Protein AF-A0A659USV2-F1 (afdb_monomer)

Sequence (165 aa):
SSDLAYVSGGATIRKDSIVGTRFLLNAKPETKVLFGKDDEKWEAEAQEEIETKFTLWAESDQCWPDARRTKTLTDIVRLAVGVHLMSGEVLQSAEWFDDGRPFASAVQMIDPARLSDPRDRIFTPYKGSRLRKGVESDTFGAPIAYYIRNAHPSDYRSNLIVTPT

Mean predicted aligned error: 10.0 Å

Nearest PDB structures (foldseek):
  8vhx-assembly1_E  TM=8.441E-01  e=2.745E-11  Chivirus chi
  8k38-assembly1_B  TM=8.474E-01  e=4.808E-07  Escherichia phage Lambda
  8xot-assembly1_B1  TM=8.267E-01  e=3.464E-07  Escherichia phage Lambda
  8xqb-assembly1_b1  TM=8.425E-01  e=3.699E-07  Escherichia phage Lambda
  8k39-assembly1_f  TM=8.028E-01  e=5.482E-07  Escherichia phage Lambda

Structure (mmCIF, N/CA/C/O backbone):
data_AF-A0A659USV2-F1
#
_entry.id   AF-A0A659USV2-F1
#
loop_
_atom_site.group_PDB
_atom_site.id
_atom_site.type_symbol
_atom_site.label_atom_id
_atom_site.label_alt_id
_atom_site.label_comp_id
_atom_site.label_asym_id
_atom_site.label_entity_id
_atom_site.label_seq_id
_atom_site.pdbx_PDB_ins_code
_atom_site.Cartn_x
_atom_site.Cartn_y
_atom_site.Cartn_z
_atom_site.occupancy
_atom_site.B_iso_or_equiv
_atom_site.auth_seq_id
_atom_site.auth_comp_id
_atom_site.auth_asym_id
_atom_site.auth_atom_id
_atom_site.pdbx_PDB_model_num
ATOM 1 N N . SER A 1 1 ? 34.678 -7.025 -4.495 1.00 40.56 1 SER A N 1
ATOM 2 C CA . SER A 1 1 ? 33.739 -7.851 -3.699 1.00 40.56 1 SER A CA 1
ATOM 3 C C . SER A 1 1 ? 33.578 -7.376 -2.248 1.00 40.56 1 SER A C 1
ATOM 5 O O . SER A 1 1 ? 32.862 -8.018 -1.493 1.00 40.56 1 SER A O 1
ATOM 7 N N . SER A 1 2 ? 34.195 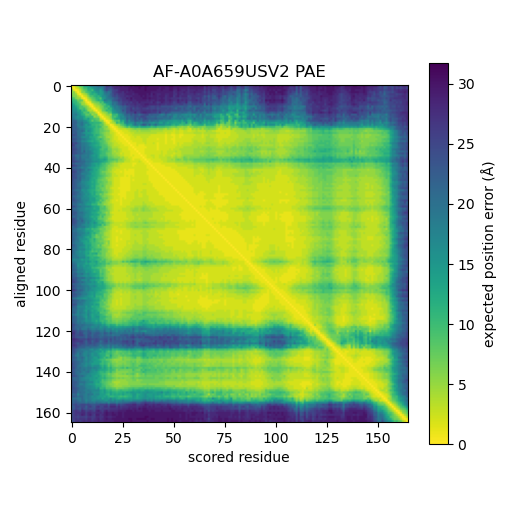-6.261 -1.841 1.00 31.20 2 SER A N 1
ATOM 8 C CA . SER A 1 2 ? 34.104 -5.677 -0.491 1.00 31.20 2 SER A CA 1
ATOM 9 C C . SER A 1 2 ? 33.093 -4.527 -0.388 1.00 31.20 2 SER A C 1
ATOM 11 O O . SER A 1 2 ? 32.503 -4.323 0.667 1.00 31.20 2 SER A O 1
ATOM 13 N N . ASP A 1 3 ? 32.833 -3.819 -1.490 1.00 27.06 3 ASP A N 1
ATOM 14 C CA . ASP A 1 3 ? 32.077 -2.556 -1.445 1.00 27.06 3 ASP A CA 1
ATOM 15 C C . ASP A 1 3 ? 30.551 -2.754 -1.405 1.00 27.06 3 ASP A C 1
ATOM 17 O O . ASP A 1 3 ? 29.826 -1.931 -0.853 1.00 27.06 3 ASP A O 1
ATOM 21 N N . LEU A 1 4 ? 30.051 -3.896 -1.894 1.00 32.59 4 LEU A N 1
ATOM 22 C CA . LEU A 1 4 ? 28.629 -4.267 -1.807 1.00 32.59 4 LEU A CA 1
ATOM 23 C C . LEU A 1 4 ? 28.207 -4.707 -0.393 1.00 32.59 4 LEU A C 1
ATOM 25 O O . LEU A 1 4 ? 27.041 -4.561 -0.038 1.00 32.59 4 LEU A O 1
ATOM 29 N N . ALA A 1 5 ? 29.146 -5.193 0.428 1.00 28.80 5 ALA A N 1
ATOM 30 C CA . ALA A 1 5 ? 28.872 -5.613 1.805 1.00 28.80 5 ALA A CA 1
ATOM 31 C C . ALA A 1 5 ? 28.804 -4.425 2.786 1.00 28.80 5 ALA A C 1
ATOM 33 O O . ALA A 1 5 ? 28.101 -4.487 3.794 1.00 28.80 5 ALA A O 1
ATOM 34 N N . TYR A 1 6 ? 29.497 -3.320 2.485 1.00 30.08 6 TYR A N 1
ATOM 35 C CA . TYR A 1 6 ? 29.490 -2.125 3.334 1.00 30.08 6 TYR A CA 1
ATOM 36 C C . TYR A 1 6 ? 28.211 -1.286 3.154 1.00 30.08 6 TYR A C 1
ATOM 38 O O . TYR A 1 6 ? 27.676 -0.737 4.118 1.00 30.08 6 TYR A O 1
ATOM 46 N N . VAL A 1 7 ? 27.650 -1.256 1.940 1.00 34.53 7 VAL A N 1
ATOM 47 C CA . VAL A 1 7 ? 26.394 -0.542 1.648 1.00 34.53 7 VAL A CA 1
ATOM 48 C C . VAL A 1 7 ? 25.167 -1.298 2.179 1.00 34.53 7 VAL A C 1
ATOM 50 O O . VAL A 1 7 ? 24.210 -0.666 2.628 1.00 34.53 7 VAL A O 1
ATOM 53 N N . SER A 1 8 ? 25.191 -2.636 2.227 1.00 40.69 8 SER A N 1
ATOM 54 C CA . SER A 1 8 ? 24.053 -3.425 2.725 1.00 40.69 8 SER A CA 1
ATOM 55 C C . SER A 1 8 ? 23.842 -3.298 4.240 1.00 40.69 8 SER A C 1
ATOM 57 O O . SER A 1 8 ? 22.697 -3.257 4.694 1.00 40.69 8 SER A O 1
ATOM 59 N N . GLY A 1 9 ? 24.917 -3.184 5.031 1.00 30.31 9 GLY A N 1
ATOM 60 C CA . GLY A 1 9 ? 24.836 -3.031 6.491 1.00 30.31 9 GLY A CA 1
ATOM 61 C C . GLY A 1 9 ? 24.279 -1.670 6.929 1.00 30.31 9 GLY A C 1
ATOM 62 O O . GLY A 1 9 ? 23.366 -1.607 7.750 1.00 30.31 9 GLY A O 1
ATOM 63 N N . GLY A 1 10 ? 24.763 -0.577 6.327 1.00 33.91 10 GLY A N 1
ATOM 64 C CA . GLY A 1 10 ? 24.298 0.783 6.636 1.00 33.91 10 GLY A CA 1
ATOM 65 C C . GLY A 1 10 ? 22.886 1.090 6.123 1.00 33.91 10 GLY A C 1
ATOM 66 O O . GLY A 1 10 ? 22.121 1.785 6.796 1.00 33.91 10 GLY A O 1
ATOM 67 N N . ALA A 1 11 ? 22.505 0.533 4.967 1.00 47.62 11 ALA A N 1
ATOM 68 C CA . ALA A 1 11 ? 21.154 0.676 4.424 1.00 47.62 11 ALA A CA 1
ATOM 69 C C . ALA A 1 11 ? 20.103 -0.048 5.282 1.00 47.62 11 ALA A C 1
ATOM 71 O O . ALA A 1 11 ? 19.013 0.482 5.479 1.00 47.62 11 ALA A O 1
ATOM 72 N N . THR A 1 12 ? 20.437 -1.219 5.837 1.00 45.25 12 THR A N 1
ATOM 73 C CA . THR A 1 12 ? 19.519 -1.992 6.693 1.00 45.25 12 THR A CA 1
ATOM 74 C C . THR A 1 12 ? 19.253 -1.275 8.023 1.00 45.25 12 THR A C 1
ATOM 76 O O . THR A 1 12 ? 18.098 -1.084 8.391 1.00 45.25 12 THR A O 1
ATOM 79 N N . ILE A 1 13 ? 20.292 -0.745 8.681 1.00 43.75 13 ILE A N 1
ATOM 80 C CA . ILE A 1 13 ? 20.165 -0.044 9.977 1.00 43.75 13 ILE A CA 1
ATOM 81 C C . ILE A 1 13 ? 19.356 1.266 9.858 1.00 43.75 13 ILE A C 1
ATOM 83 O O . ILE A 1 13 ? 18.589 1.622 10.758 1.00 43.75 13 ILE A O 1
ATOM 8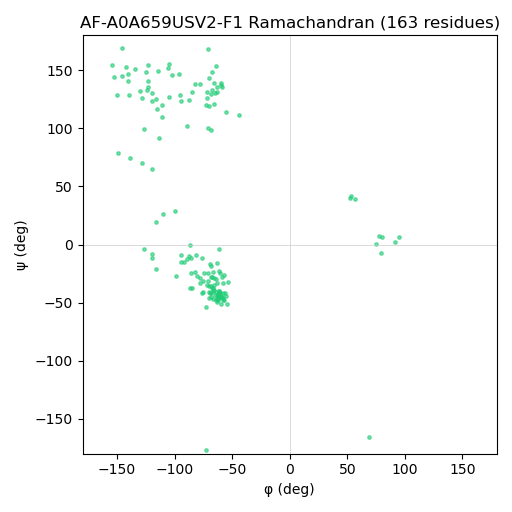7 N N . ARG A 1 14 ? 19.473 1.987 8.733 1.00 50.09 14 ARG A N 1
ATOM 88 C CA . ARG A 1 14 ? 18.735 3.246 8.512 1.00 50.09 14 ARG A CA 1
ATOM 89 C C . ARG A 1 14 ? 17.269 3.012 8.134 1.00 50.09 14 ARG A C 1
ATOM 91 O O . ARG A 1 14 ? 16.422 3.838 8.453 1.00 50.09 14 ARG A O 1
ATOM 98 N N . LYS A 1 15 ? 16.969 1.881 7.496 1.00 50.47 15 LYS A N 1
ATOM 99 C CA . LYS A 1 15 ? 15.625 1.482 7.057 1.00 50.47 15 LYS A CA 1
ATOM 100 C C . LYS A 1 15 ? 14.704 1.148 8.235 1.00 50.47 15 LYS A C 1
ATOM 102 O O . LYS A 1 15 ? 13.562 1.605 8.252 1.00 50.47 15 LYS A O 1
ATOM 107 N N . ASP A 1 16 ? 15.220 0.445 9.241 1.00 49.94 16 ASP A N 1
ATOM 108 C CA . ASP A 1 16 ? 14.453 0.106 10.448 1.00 49.94 16 ASP A CA 1
ATOM 109 C C . ASP A 1 16 ? 14.208 1.337 11.337 1.00 49.94 16 ASP A C 1
ATOM 111 O O . ASP A 1 16 ? 13.142 1.471 11.936 1.00 49.94 16 ASP A O 1
ATOM 115 N N . SER A 1 17 ? 15.144 2.296 11.337 1.00 51.91 17 SER A N 1
ATOM 116 C CA . SER A 1 17 ? 15.014 3.556 12.087 1.00 51.91 17 SER A CA 1
ATOM 117 C C . SER A 1 17 ? 13.970 4.528 11.516 1.00 51.91 17 SER A C 1
ATOM 119 O O . SER A 1 17 ? 13.477 5.373 12.255 1.00 51.91 17 SER A O 1
ATOM 121 N N . ILE A 1 18 ? 13.637 4.447 10.221 1.00 58.88 18 ILE A N 1
ATOM 122 C CA . ILE A 1 18 ? 12.722 5.408 9.569 1.00 58.88 18 ILE A CA 1
ATOM 123 C C . ILE A 1 18 ? 11.250 5.026 9.757 1.00 58.88 18 ILE A C 1
ATOM 125 O O . ILE A 1 18 ? 10.409 5.904 9.922 1.00 58.88 18 ILE A O 1
ATOM 129 N N . VAL A 1 19 ? 10.924 3.734 9.724 1.00 59.59 19 VAL A N 1
ATOM 130 C CA . VAL A 1 19 ? 9.520 3.279 9.763 1.00 59.59 19 VAL A CA 1
ATOM 131 C C . VAL A 1 19 ? 9.041 3.005 11.194 1.00 59.59 19 VAL A C 1
ATOM 133 O O . VAL A 1 19 ? 7.841 2.943 11.442 1.00 59.59 19 VAL A O 1
ATOM 136 N N . GLY A 1 20 ? 9.960 2.890 12.159 1.00 68.69 20 GLY A N 1
ATOM 137 C CA . GLY A 1 20 ? 9.623 2.517 13.533 1.00 68.69 20 GLY A CA 1
ATOM 138 C C . GLY A 1 20 ? 9.160 1.061 13.627 1.00 68.69 20 GLY A C 1
ATOM 139 O O . GLY A 1 20 ? 9.379 0.271 12.708 1.00 68.69 20 GLY A O 1
ATOM 140 N N . THR A 1 21 ? 8.5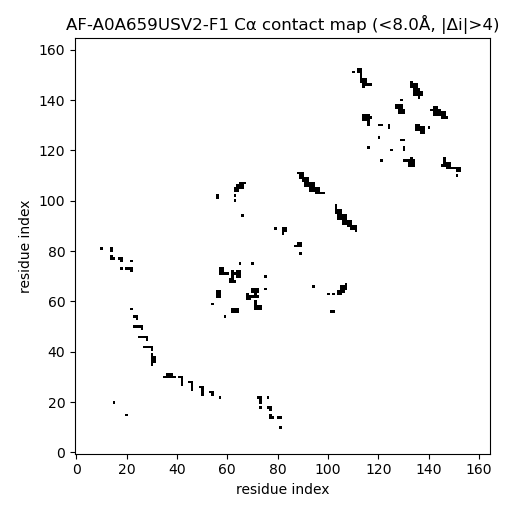45 0.679 14.749 1.00 79.38 21 THR A N 1
ATOM 141 C CA . THR A 1 21 ? 8.179 -0.722 15.030 1.00 79.38 21 THR A CA 1
ATOM 142 C C . THR A 1 21 ? 7.048 -1.233 14.137 1.00 79.38 21 THR A C 1
ATOM 144 O O . THR A 1 21 ? 7.122 -2.374 13.683 1.00 79.38 21 THR A O 1
ATOM 147 N N . ARG A 1 22 ? 6.026 -0.402 13.881 1.00 87.19 22 ARG A N 1
ATOM 148 C CA . ARG A 1 22 ? 4.841 -0.724 13.071 1.00 87.19 22 ARG A CA 1
ATOM 149 C C . ARG A 1 22 ? 4.350 0.496 12.300 1.00 87.19 22 ARG A C 1
ATOM 151 O O . ARG A 1 22 ? 4.378 1.608 12.824 1.00 87.19 22 ARG A O 1
ATOM 158 N N . PHE A 1 23 ? 3.844 0.264 11.096 1.00 88.31 23 PHE A N 1
ATOM 159 C CA . PHE A 1 23 ? 3.139 1.248 10.288 1.00 88.31 23 PHE A CA 1
ATOM 160 C C . PHE A 1 23 ? 1.645 1.211 10.628 1.00 88.31 23 PHE A C 1
ATOM 162 O O . PHE A 1 23 ? 0.923 0.305 10.214 1.00 88.31 23 PHE A O 1
ATOM 169 N N . LEU A 1 24 ? 1.198 2.179 11.428 1.00 90.81 24 LEU A N 1
ATOM 170 C CA . LEU A 1 24 ? -0.171 2.250 11.941 1.00 90.81 24 LEU A CA 1
ATOM 171 C C . LEU A 1 24 ? -1.003 3.279 11.171 1.00 90.81 24 LEU A C 1
ATOM 173 O O . LEU A 1 24 ? -0.499 4.323 10.755 1.00 90.81 24 LEU A O 1
ATOM 177 N N . LEU A 1 25 ? -2.292 2.980 11.013 1.00 95.12 25 LEU A N 1
ATOM 178 C CA . LEU A 1 25 ? -3.285 3.921 10.508 1.00 95.12 25 LEU A CA 1
ATOM 179 C C . LEU A 1 25 ? -3.762 4.819 11.656 1.00 95.12 25 LEU A C 1
ATOM 181 O O . LEU A 1 25 ? -4.000 4.331 12.752 1.00 95.12 25 LEU A O 1
ATOM 185 N N . ASN A 1 26 ? -3.916 6.113 11.377 1.00 95.69 26 ASN A N 1
ATOM 186 C CA . ASN A 1 26 ? -4.629 7.061 12.233 1.00 95.69 26 ASN A CA 1
ATOM 187 C C . ASN A 1 26 ? -5.877 7.510 11.467 1.00 95.69 26 ASN A C 1
ATOM 189 O O . ASN A 1 26 ? -5.791 8.398 10.608 1.00 95.69 26 ASN A O 1
ATOM 193 N N . ALA A 1 27 ? -6.990 6.815 11.680 1.00 96.25 27 ALA A N 1
ATOM 194 C CA . ALA A 1 27 ? -8.230 7.065 10.962 1.00 96.25 27 ALA A CA 1
ATOM 195 C C . ALA A 1 27 ? -8.928 8.301 11.540 1.00 96.25 27 ALA A C 1
ATOM 197 O O . ALA A 1 27 ? -8.977 8.499 12.745 1.00 96.25 27 ALA A O 1
ATOM 198 N N . LYS A 1 28 ? -9.471 9.148 10.662 1.00 95.69 28 LYS A N 1
ATOM 199 C CA . LYS A 1 28 ? -10.188 10.373 11.046 1.00 95.69 28 LYS A CA 1
ATOM 200 C C . LYS A 1 28 ? -11.548 10.412 10.352 1.00 95.69 28 LYS A C 1
ATOM 202 O O . LYS A 1 28 ? -11.695 11.140 9.367 1.00 95.69 28 LYS A O 1
ATOM 207 N N . PRO A 1 29 ? -12.491 9.541 10.754 1.00 95.06 29 PRO A N 1
ATOM 208 C CA . PRO A 1 29 ? -13.856 9.622 10.255 1.00 95.06 29 PRO A CA 1
ATOM 209 C C . PRO A 1 29 ? -14.455 10.986 10.621 1.00 95.06 29 PRO A C 1
ATOM 211 O O . PRO A 1 29 ? -14.256 11.464 11.728 1.00 95.06 29 PRO A O 1
ATOM 214 N N . GLU A 1 30 ? -15.162 11.606 9.676 1.00 96.00 30 GLU A N 1
ATOM 215 C CA . GLU A 1 30 ? -15.709 12.961 9.818 1.00 96.00 30 GLU A CA 1
ATOM 216 C C . GLU A 1 30 ? -17.210 12.928 9.515 1.00 96.00 30 GLU A C 1
ATOM 218 O O . GLU A 1 30 ? -17.645 12.886 8.356 1.00 96.00 30 GLU A O 1
ATOM 223 N N . THR A 1 31 ? -18.021 12.897 10.566 1.00 96.88 31 THR A N 1
ATOM 224 C CA . THR A 1 31 ? -19.478 12.741 10.487 1.00 96.88 31 THR A CA 1
ATOM 225 C C . THR A 1 31 ? -20.151 13.937 9.848 1.00 96.88 31 THR A C 1
ATOM 227 O O . THR A 1 31 ? -21.153 13.760 9.144 1.00 96.88 31 THR A O 1
ATOM 230 N N . LYS A 1 32 ? -19.568 15.138 9.953 1.00 96.06 32 LYS A N 1
ATOM 231 C CA . LYS A 1 32 ? -20.089 16.299 9.234 1.00 96.06 32 LYS A CA 1
ATOM 232 C C . LYS A 1 32 ? -20.052 16.092 7.729 1.00 96.06 32 LYS A C 1
ATOM 234 O O . LYS A 1 32 ? -21.002 16.451 7.037 1.00 96.06 32 LYS A O 1
ATOM 239 N N . VAL A 1 33 ? -18.981 15.485 7.228 1.00 95.81 33 VAL A N 1
ATOM 240 C CA . VAL A 1 33 ? -18.810 15.186 5.803 1.00 95.81 33 VAL A CA 1
ATOM 241 C C . VAL A 1 33 ? -19.662 13.988 5.391 1.00 95.81 33 VAL A C 1
ATOM 243 O O . VAL A 1 33 ? -20.287 14.022 4.334 1.00 95.81 33 VAL A O 1
ATOM 246 N N . LEU A 1 34 ? -19.717 12.943 6.218 1.00 94.06 34 LEU A N 1
ATOM 247 C CA . LEU A 1 34 ? -20.424 11.702 5.88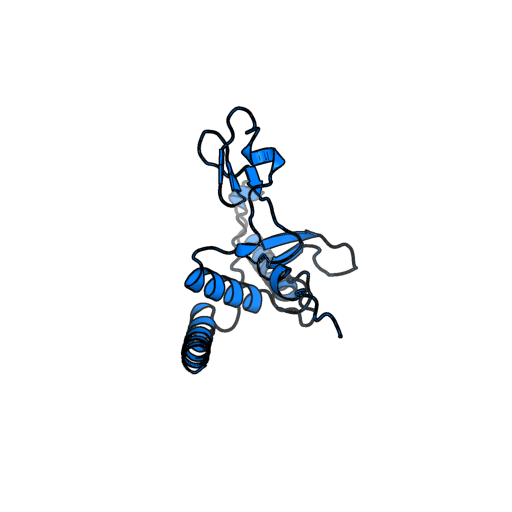8 1.00 94.06 34 LEU A CA 1
ATOM 248 C C . LEU A 1 34 ? -21.949 11.835 5.988 1.00 94.06 34 LEU A C 1
ATOM 250 O O . LEU A 1 34 ? -22.676 11.302 5.151 1.00 94.06 34 LEU A O 1
ATOM 254 N N . PHE A 1 35 ? -22.435 12.530 7.017 1.00 95.12 35 PHE A N 1
ATOM 255 C CA . PHE A 1 35 ? -23.846 12.551 7.412 1.00 95.12 35 PHE A CA 1
ATOM 256 C C . PHE A 1 35 ? -24.433 13.964 7.536 1.00 95.12 35 PHE A C 1
ATOM 258 O O . PHE A 1 35 ? -25.626 14.101 7.809 1.00 95.12 35 PHE A O 1
ATOM 265 N N . GLY A 1 36 ? -23.634 15.025 7.368 1.00 96.12 36 GLY A N 1
ATOM 266 C CA . GLY A 1 36 ? -24.084 16.418 7.515 1.00 96.12 36 GLY A CA 1
ATOM 267 C C . GLY A 1 36 ? -24.288 16.874 8.966 1.00 96.12 36 GLY A C 1
ATOM 268 O O . GLY A 1 36 ? -24.666 18.024 9.215 1.00 96.12 36 GLY A O 1
ATOM 269 N N . LYS A 1 37 ? -24.031 15.997 9.937 1.00 95.06 37 LYS A N 1
ATOM 270 C CA . LYS A 1 37 ? -24.227 16.230 11.370 1.00 95.06 37 LYS A CA 1
ATOM 271 C C . LYS A 1 37 ? -23.016 15.740 12.150 1.00 95.06 37 LYS A C 1
ATOM 273 O O . LYS A 1 37 ? -22.381 14.787 11.722 1.00 95.06 37 LYS A O 1
ATOM 278 N N . ASP A 1 38 ? -22.770 16.378 13.280 1.00 95.81 38 ASP A N 1
ATOM 279 C CA . ASP A 1 38 ? -21.673 16.038 14.178 1.00 95.81 38 ASP A CA 1
ATOM 280 C C . ASP A 1 38 ? -22.107 14.904 15.121 1.00 95.81 38 ASP A C 1
ATOM 282 O O . ASP A 1 38 ? -23.199 14.957 15.699 1.00 95.81 38 ASP A O 1
ATOM 286 N N . ASP A 1 39 ? -21.279 13.868 15.242 1.00 96.94 39 ASP A N 1
ATOM 287 C CA . ASP A 1 39 ? -21.470 12.727 16.143 1.00 96.94 39 ASP A CA 1
ATOM 288 C C 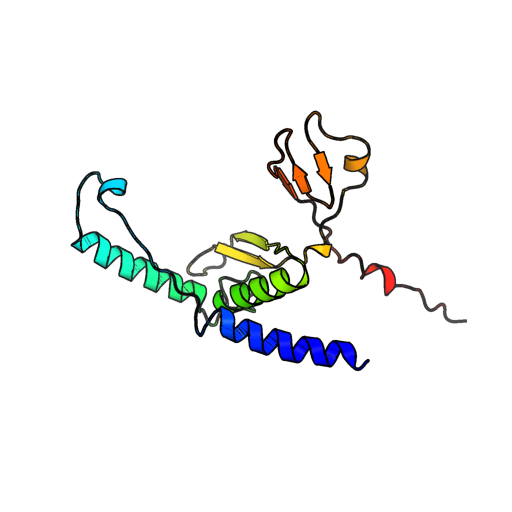. ASP A 1 39 ? -20.107 12.171 16.596 1.00 96.94 39 ASP A C 1
ATOM 290 O O . ASP A 1 39 ? -19.615 11.162 16.092 1.00 96.94 39 ASP A O 1
ATOM 294 N N . GLU A 1 40 ? -19.490 12.848 17.568 1.00 96.00 40 GLU A N 1
ATOM 295 C CA . GLU A 1 40 ? -18.151 12.510 18.086 1.00 96.00 40 GLU A CA 1
ATOM 296 C C . GLU A 1 40 ? -18.066 11.081 18.641 1.00 96.00 40 GLU A C 1
ATOM 298 O O . GLU A 1 40 ? -17.026 10.424 18.561 1.00 96.00 40 GLU A O 1
ATOM 303 N N . LYS A 1 41 ? -19.166 10.576 19.217 1.00 97.25 41 LYS A N 1
ATOM 304 C CA . LYS A 1 41 ? -19.199 9.218 19.762 1.00 97.25 41 LYS A CA 1
ATOM 305 C C . LYS A 1 41 ? -19.077 8.196 18.637 1.00 97.25 41 LYS A C 1
ATOM 307 O O . LYS A 1 41 ? -18.283 7.264 18.750 1.00 97.25 41 LYS A O 1
ATOM 312 N N . TRP A 1 42 ? -19.850 8.376 17.569 1.00 97.12 42 TRP A N 1
ATOM 313 C CA . TRP A 1 42 ? -19.761 7.507 16.404 1.00 97.12 42 TRP A CA 1
ATOM 314 C C . TRP A 1 42 ? -18.374 7.575 15.758 1.00 97.12 42 TRP A C 1
ATOM 316 O O . TRP A 1 42 ? -17.837 6.542 15.373 1.00 97.12 42 TRP A O 1
ATOM 326 N N . GLU A 1 43 ? -17.768 8.762 15.669 1.00 97.56 43 GLU A N 1
ATOM 327 C CA . GLU A 1 43 ? -16.418 8.927 15.110 1.00 97.56 43 GLU A CA 1
ATOM 328 C C . GLU A 1 43 ? -15.372 8.134 15.886 1.00 97.56 43 GLU A C 1
ATOM 330 O O . GLU A 1 43 ? -14.566 7.435 15.272 1.00 97.56 43 GLU A O 1
ATOM 335 N N . ALA A 1 44 ? -15.414 8.191 17.219 1.00 97.56 44 ALA A N 1
ATOM 336 C CA . ALA A 1 44 ? -14.505 7.433 18.070 1.00 97.56 44 ALA A CA 1
ATOM 337 C C . ALA A 1 44 ? -14.680 5.914 17.893 1.00 97.56 44 ALA A C 1
ATOM 339 O O . ALA A 1 44 ? -13.697 5.199 17.696 1.00 97.56 44 ALA A O 1
ATOM 340 N N . GLU A 1 45 ? -15.926 5.425 17.907 1.00 97.62 45 GLU A N 1
ATOM 341 C CA . GLU A 1 45 ? -16.235 4.001 17.702 1.00 97.62 45 GLU A CA 1
ATOM 342 C C . GLU A 1 45 ? -15.795 3.526 16.304 1.00 97.62 45 GLU A C 1
ATOM 344 O O . GLU A 1 45 ? -15.160 2.479 16.160 1.00 97.62 45 GLU A O 1
ATOM 349 N N . ALA A 1 46 ? -16.068 4.323 15.268 1.00 97.19 46 ALA A N 1
ATOM 350 C CA . ALA A 1 46 ? -15.681 4.018 13.895 1.00 97.19 46 ALA A CA 1
ATOM 351 C C . ALA A 1 46 ? -14.157 4.042 13.707 1.00 97.19 46 ALA A C 1
ATOM 353 O O . ALA A 1 46 ? -13.614 3.190 13.001 1.00 97.19 46 ALA A O 1
ATOM 354 N N . GLN A 1 47 ? -13.456 4.993 14.329 1.00 98.00 47 GLN A N 1
ATOM 355 C CA . GLN A 1 47 ? -11.998 5.062 14.291 1.00 98.00 47 GLN A CA 1
ATOM 356 C C . GLN A 1 47 ? -11.379 3.786 14.874 1.00 98.00 47 GLN A C 1
ATOM 358 O O . GLN A 1 47 ? -10.559 3.155 14.204 1.00 98.00 47 GLN A O 1
ATOM 363 N N . GLU A 1 48 ? -11.803 3.374 16.071 1.00 98.12 48 GLU A N 1
ATOM 364 C CA . GLU A 1 48 ? -11.302 2.160 16.726 1.00 98.12 48 GLU A CA 1
ATOM 365 C C . GLU A 1 48 ? -11.537 0.913 15.859 1.00 98.12 48 GLU A C 1
ATOM 367 O O . GLU A 1 48 ? -10.628 0.098 15.661 1.00 98.12 48 GLU A O 1
ATOM 372 N N . GLU A 1 49 ? -12.736 0.780 15.286 1.00 97.88 49 GLU A N 1
ATOM 373 C CA . GLU A 1 49 ? -13.086 -0.344 14.417 1.00 97.88 49 GLU A CA 1
ATOM 374 C C . GLU A 1 49 ? -12.202 -0.392 13.160 1.00 97.88 49 GLU A C 1
ATOM 376 O O . GLU A 1 49 ? -11.664 -1.450 12.807 1.00 97.88 49 GLU A O 1
ATOM 381 N N . ILE A 1 50 ? -12.035 0.748 12.482 1.00 97.62 50 ILE A N 1
ATOM 382 C CA . ILE A 1 50 ? -11.243 0.866 11.253 1.00 97.62 50 ILE A CA 1
ATOM 383 C C . ILE A 1 50 ? -9.773 0.558 11.534 1.00 97.62 50 ILE A C 1
ATOM 385 O O . ILE A 1 50 ? -9.165 -0.227 10.804 1.00 97.62 50 ILE A O 1
ATOM 389 N N . GLU A 1 51 ? -9.194 1.137 12.583 1.00 97.81 51 GLU A N 1
ATOM 390 C CA . GLU A 1 51 ? -7.784 0.940 12.930 1.00 97.81 51 GLU A CA 1
ATOM 391 C C . GLU A 1 51 ? -7.496 -0.501 13.364 1.00 97.81 51 GLU A C 1
ATOM 393 O O . GLU A 1 51 ? -6.473 -1.078 12.973 1.00 97.81 51 GLU A O 1
ATOM 398 N N . THR A 1 52 ? -8.424 -1.129 14.091 1.00 97.38 52 THR A N 1
ATOM 399 C CA . THR A 1 52 ? -8.327 -2.543 14.481 1.00 97.38 52 THR A CA 1
ATOM 400 C C . THR A 1 52 ? -8.335 -3.450 13.252 1.00 97.38 52 THR A C 1
ATOM 402 O O . THR A 1 52 ? -7.453 -4.299 13.087 1.00 97.38 52 THR A O 1
ATOM 405 N N . LYS A 1 53 ? -9.293 -3.244 12.341 1.00 97.25 53 LYS A N 1
ATOM 406 C CA . LYS A 1 53 ? -9.398 -3.988 11.075 1.00 97.25 53 LYS A CA 1
ATOM 407 C C . LYS A 1 53 ? -8.183 -3.778 10.178 1.00 97.25 53 LYS A C 1
ATOM 409 O O . LYS A 1 53 ? -7.661 -4.738 9.611 1.00 97.25 53 LYS A O 1
ATOM 414 N N . PHE A 1 54 ? -7.710 -2.540 10.077 1.00 96.81 54 PHE A N 1
ATOM 415 C CA . PHE A 1 54 ? -6.513 -2.211 9.317 1.00 96.81 54 PHE A CA 1
ATOM 416 C C . PHE A 1 54 ? -5.292 -2.931 9.880 1.00 96.81 54 PHE A C 1
ATOM 418 O O . PHE A 1 54 ? -4.545 -3.532 9.118 1.00 96.81 54 PHE A O 1
ATOM 425 N N . THR A 1 55 ? -5.114 -2.932 11.202 1.00 96.44 55 THR A N 1
ATOM 426 C CA . THR A 1 55 ? -3.984 -3.605 11.857 1.00 96.44 55 THR A CA 1
ATOM 427 C C . THR A 1 55 ? -4.026 -5.117 11.643 1.00 96.44 55 THR A C 1
ATOM 429 O O . THR A 1 55 ? -2.990 -5.712 11.349 1.00 96.44 55 THR A O 1
ATOM 432 N N . LEU A 1 56 ? -5.213 -5.734 11.715 1.00 96.06 56 LEU A N 1
ATOM 433 C CA . LEU A 1 56 ? -5.406 -7.158 11.416 1.00 96.06 56 LEU A CA 1
ATOM 434 C C . LEU A 1 56 ? -4.918 -7.518 10.005 1.00 96.06 56 LEU A C 1
ATOM 436 O O . LEU A 1 56 ? -4.301 -8.563 9.808 1.00 96.06 56 LEU A O 1
ATOM 440 N N . TRP A 1 57 ? -5.196 -6.662 9.021 1.00 96.94 57 TRP A N 1
ATOM 441 C CA . TRP A 1 57 ? -4.697 -6.832 7.659 1.00 96.94 57 TRP A CA 1
ATOM 442 C C . TRP A 1 57 ? -3.195 -6.539 7.561 1.00 96.94 57 TRP A C 1
ATOM 444 O O . TRP A 1 57 ? -2.438 -7.387 7.097 1.00 96.94 57 TRP A O 1
ATOM 454 N N . ALA A 1 58 ? -2.770 -5.362 8.022 1.00 96.94 58 ALA A N 1
ATOM 455 C CA . ALA A 1 58 ? -1.429 -4.812 7.859 1.00 96.94 58 ALA A CA 1
ATOM 456 C C . ALA A 1 58 ? -0.339 -5.685 8.495 1.00 96.94 58 ALA A C 1
ATOM 458 O O . ALA A 1 58 ? 0.688 -5.933 7.868 1.00 96.94 58 ALA A O 1
ATOM 459 N N . GLU A 1 59 ? -0.577 -6.188 9.706 1.00 96.44 59 GLU A N 1
ATOM 460 C CA . GLU A 1 59 ? 0.408 -6.918 10.518 1.00 96.44 59 GLU A CA 1
ATOM 461 C C . GLU A 1 59 ? 0.088 -8.409 10.643 1.00 96.44 59 GLU A C 1
ATOM 463 O O . GLU A 1 59 ? 0.455 -9.070 11.609 1.00 96.44 59 GLU A O 1
ATOM 468 N N . SER A 1 60 ? -0.618 -8.945 9.656 1.00 95.69 60 SER A N 1
A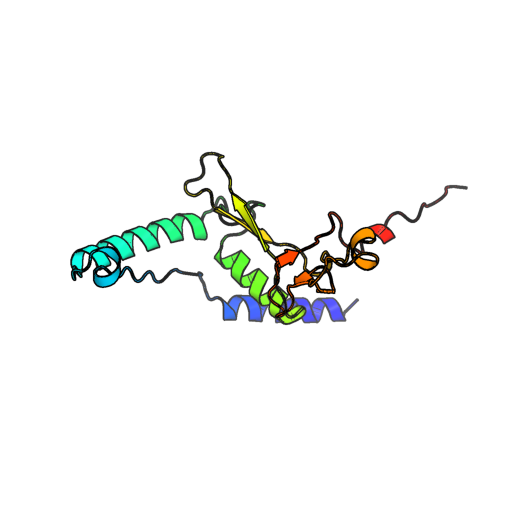TOM 469 C CA . SER A 1 60 ? -0.953 -10.358 9.598 1.00 95.69 60 SER A CA 1
ATOM 470 C C . SER A 1 60 ? 0.261 -11.277 9.492 1.00 95.69 60 SER A C 1
ATOM 472 O O . SER A 1 60 ? 1.083 -11.116 8.588 1.00 95.69 60 SER A O 1
ATOM 474 N N . ASP A 1 61 ? 0.256 -12.360 10.271 1.00 96.12 61 ASP A N 1
ATOM 475 C CA . ASP A 1 61 ? 1.191 -13.484 10.117 1.00 96.12 61 ASP A CA 1
ATOM 476 C C . ASP A 1 61 ? 1.082 -14.170 8.743 1.00 96.12 61 ASP A C 1
ATOM 478 O O . ASP A 1 61 ? 2.030 -14.779 8.253 1.00 96.12 61 ASP A O 1
ATOM 482 N N . GLN A 1 62 ? -0.076 -14.058 8.088 1.00 96.56 62 GLN A N 1
ATOM 483 C CA . GLN A 1 62 ? -0.324 -14.574 6.740 1.00 96.56 62 GLN A CA 1
ATOM 484 C C . GLN A 1 62 ? 0.087 -13.584 5.641 1.00 96.56 62 GLN A C 1
ATOM 486 O O . GLN A 1 62 ? -0.096 -13.883 4.457 1.00 96.56 62 GLN A O 1
ATOM 491 N N . CYS A 1 63 ? 0.602 -12.404 6.009 1.00 97.00 63 CYS A N 1
ATOM 492 C CA . CYS A 1 63 ? 1.121 -11.392 5.092 1.00 97.00 63 CYS A CA 1
ATOM 493 C C . CYS A 1 63 ? 0.121 -10.994 3.987 1.00 97.00 63 CYS A C 1
ATOM 495 O O . CYS A 1 63 ? 0.499 -10.855 2.826 1.00 97.00 63 CYS A O 1
ATOM 497 N N . TRP A 1 64 ? -1.164 -10.828 4.329 1.00 97.31 64 TRP A N 1
ATOM 498 C CA . TRP A 1 64 ? -2.218 -10.447 3.372 1.00 97.31 64 TRP A CA 1
ATOM 499 C C . TRP A 1 64 ? -1.942 -9.181 2.537 1.00 97.31 64 TRP A C 1
ATOM 501 O O . TRP A 1 64 ? -2.384 -9.172 1.386 1.00 97.31 64 TRP A O 1
ATOM 511 N N . PRO A 1 65 ? -1.230 -8.148 3.035 1.00 97.38 65 PRO A N 1
ATOM 512 C CA . PRO A 1 65 ? -0.908 -6.965 2.239 1.00 97.38 65 PRO A CA 1
ATOM 513 C C . PRO A 1 65 ? 0.055 -7.246 1.083 1.00 97.38 65 PRO A C 1
ATOM 515 O O . PRO A 1 65 ? 0.070 -6.490 0.118 1.00 97.38 65 PRO A O 1
ATOM 518 N N . ASP A 1 66 ? 0.861 -8.307 1.161 1.00 97.38 66 ASP A N 1
ATOM 519 C CA . ASP A 1 66 ? 1.801 -8.702 0.113 1.00 97.38 66 ASP A CA 1
ATOM 520 C C . ASP A 1 66 ? 1.157 -9.746 -0.799 1.00 97.38 66 ASP A C 1
ATOM 522 O O . ASP A 1 66 ? 0.786 -10.835 -0.357 1.00 97.38 66 ASP A O 1
ATOM 526 N N . ALA A 1 67 ? 1.098 -9.474 -2.100 1.00 96.94 67 ALA A N 1
ATOM 527 C CA . ALA A 1 67 ? 0.645 -10.454 -3.082 1.00 96.94 67 ALA A CA 1
ATOM 528 C C . ALA A 1 67 ? 1.498 -11.740 -3.067 1.00 96.94 67 ALA A C 1
ATOM 530 O O . ALA A 1 67 ? 0.976 -12.821 -3.337 1.00 96.94 67 ALA A O 1
ATOM 531 N N . ARG A 1 68 ? 2.784 -11.657 -2.681 1.00 94.69 68 ARG A N 1
ATOM 532 C CA . ARG A 1 68 ? 3.655 -12.836 -2.497 1.00 94.69 68 ARG A CA 1
ATOM 533 C C . ARG A 1 68 ? 3.473 -13.537 -1.154 1.00 94.69 68 ARG A C 1
ATOM 535 O O . ARG A 1 68 ? 4.045 -14.607 -0.975 1.00 94.69 68 ARG A O 1
ATOM 542 N N . ARG A 1 69 ? 2.715 -12.948 -0.222 1.00 94.88 69 ARG A N 1
ATOM 543 C CA . ARG A 1 69 ? 2.511 -13.434 1.153 1.00 94.88 69 ARG A CA 1
ATOM 544 C C . ARG A 1 69 ? 3.817 -13.607 1.945 1.00 94.88 69 ARG A C 1
ATOM 546 O O . ARG A 1 69 ? 3.968 -14.570 2.689 1.00 94.88 69 ARG A O 1
ATOM 553 N N . THR A 1 70 ? 4.775 -12.690 1.790 1.00 95.50 70 THR A N 1
ATOM 554 C CA . THR A 1 70 ? 6.088 -12.766 2.466 1.00 95.50 70 THR A CA 1
ATOM 555 C C . THR A 1 70 ? 6.405 -11.593 3.387 1.00 95.50 70 THR A C 1
ATOM 557 O O . THR A 1 70 ? 7.448 -11.607 4.044 1.00 95.50 70 THR A O 1
ATOM 560 N N . LYS A 1 71 ? 5.581 -10.540 3.376 1.00 95.56 71 LYS A N 1
ATOM 561 C CA . LYS A 1 71 ? 5.832 -9.289 4.100 1.00 95.56 71 LYS A CA 1
ATOM 562 C C . LYS A 1 71 ? 4.554 -8.738 4.710 1.00 95.56 71 LYS A C 1
ATOM 564 O O . LYS A 1 71 ? 3.510 -8.731 4.057 1.00 95.56 71 LYS A O 1
ATOM 569 N N . THR A 1 72 ? 4.666 -8.209 5.924 1.00 96.88 72 THR A N 1
ATOM 570 C CA . THR A 1 72 ? 3.643 -7.323 6.488 1.00 96.88 72 THR A CA 1
ATOM 571 C C . THR A 1 72 ? 3.662 -5.976 5.766 1.00 96.88 72 THR A C 1
ATOM 573 O O . THR A 1 72 ? 4.598 -5.653 5.024 1.00 96.88 72 THR A O 1
ATOM 576 N N . LEU A 1 73 ? 2.645 -5.148 5.994 1.00 96.06 73 LEU A N 1
ATOM 577 C CA . LEU A 1 73 ? 2.616 -3.791 5.461 1.00 96.06 73 LEU A CA 1
ATOM 578 C C . LEU A 1 73 ? 3.800 -2.965 5.973 1.00 96.06 73 LEU A C 1
ATOM 580 O O . LEU A 1 73 ? 4.429 -2.258 5.185 1.00 96.06 73 LEU A O 1
ATOM 584 N N . THR A 1 74 ? 4.151 -3.087 7.257 1.00 95.06 74 THR A N 1
ATOM 585 C CA . THR A 1 74 ? 5.333 -2.416 7.816 1.00 95.06 74 THR A CA 1
ATOM 586 C C . THR A 1 74 ? 6.601 -2.779 7.042 1.00 95.06 74 THR A C 1
ATOM 588 O O . THR A 1 74 ? 7.387 -1.899 6.680 1.00 95.06 74 THR A O 1
ATOM 591 N N . ASP A 1 75 ? 6.790 -4.058 6.717 1.00 94.69 75 ASP A N 1
ATOM 592 C CA . ASP A 1 75 ? 7.952 -4.514 5.953 1.00 94.69 75 ASP A CA 1
ATOM 593 C C . ASP A 1 75 ? 7.940 -4.026 4.502 1.00 94.69 75 ASP A C 1
ATOM 595 O O . ASP A 1 75 ? 8.998 -3.690 3.955 1.00 94.69 75 ASP A O 1
ATOM 599 N N . ILE A 1 76 ? 6.761 -3.947 3.878 1.00 95.62 76 ILE A N 1
ATOM 600 C CA . ILE A 1 76 ? 6.588 -3.349 2.549 1.00 95.62 76 ILE A CA 1
ATOM 601 C C . ILE A 1 76 ? 6.978 -1.871 2.582 1.00 95.62 76 ILE A C 1
ATOM 603 O O . ILE A 1 76 ? 7.748 -1.438 1.727 1.00 95.62 76 ILE A O 1
ATOM 607 N N . VAL A 1 77 ? 6.513 -1.102 3.570 1.00 94.31 77 VAL A N 1
ATOM 608 C CA . VAL A 1 77 ? 6.843 0.326 3.707 1.00 94.31 77 VAL A CA 1
ATOM 609 C C . VAL A 1 77 ? 8.338 0.514 3.941 1.00 94.31 77 VAL A C 1
ATOM 611 O O . VAL A 1 77 ? 8.971 1.322 3.260 1.00 94.31 77 VAL A O 1
ATOM 614 N N . ARG A 1 78 ? 8.949 -0.289 4.821 1.00 91.56 78 ARG A N 1
ATOM 615 C CA . ARG A 1 78 ? 10.409 -0.313 4.994 1.00 91.56 78 ARG A CA 1
ATOM 616 C C . ARG A 1 78 ? 11.094 -0.560 3.659 1.00 91.56 78 ARG A C 1
ATOM 618 O O . ARG A 1 78 ? 12.018 0.167 3.295 1.00 91.56 78 ARG A O 1
ATOM 625 N N . LEU A 1 79 ? 10.681 -1.597 2.929 1.00 91.56 79 LEU A N 1
ATOM 626 C CA . LEU A 1 79 ? 11.246 -1.931 1.622 1.00 91.56 79 LEU A CA 1
ATOM 627 C C . LEU A 1 79 ? 11.116 -0.773 0.635 1.00 91.56 79 LEU A C 1
ATOM 629 O O . LEU A 1 79 ? 12.120 -0.417 0.025 1.00 91.56 79 LEU A O 1
ATOM 633 N N . ALA A 1 80 ? 9.939 -0.164 0.536 1.00 91.81 80 ALA A N 1
ATOM 634 C CA . ALA A 1 80 ? 9.681 0.986 -0.317 1.00 91.81 80 ALA A CA 1
ATOM 635 C C . ALA A 1 80 ? 10.619 2.155 0.010 1.00 91.81 80 ALA A C 1
ATOM 637 O O . ALA A 1 80 ? 11.275 2.665 -0.891 1.00 91.81 80 ALA A O 1
ATOM 638 N N . VAL A 1 81 ? 10.781 2.517 1.288 1.00 91.25 81 VAL A N 1
ATOM 639 C CA . VAL A 1 81 ? 11.727 3.568 1.712 1.00 91.25 81 VAL A CA 1
ATOM 640 C C . VAL A 1 81 ? 13.156 3.232 1.282 1.00 91.25 81 VAL A C 1
ATOM 642 O O . VAL A 1 81 ? 13.850 4.078 0.723 1.00 91.25 81 VAL A O 1
ATOM 645 N N . GLY A 1 82 ? 13.599 1.989 1.492 1.00 87.62 82 GLY A N 1
ATOM 646 C CA . GLY A 1 82 ? 14.933 1.550 1.073 1.00 87.62 82 GLY A CA 1
ATOM 647 C C . GLY A 1 82 ? 15.142 1.629 -0.443 1.00 87.62 82 GLY A C 1
ATOM 648 O O . GLY A 1 82 ? 16.171 2.123 -0.897 1.00 87.62 82 GLY A O 1
ATOM 649 N N . VAL A 1 83 ? 14.158 1.184 -1.228 1.00 87.75 83 VAL A N 1
ATOM 650 C CA . VAL A 1 83 ? 14.193 1.251 -2.698 1.00 87.75 83 VAL A CA 1
ATOM 651 C C . VAL A 1 83 ? 14.185 2.703 -3.174 1.00 87.75 83 VAL A C 1
ATOM 653 O O . VAL A 1 83 ? 14.986 3.061 -4.038 1.00 87.75 83 VAL A O 1
ATOM 656 N N . HIS A 1 84 ? 13.355 3.555 -2.571 1.00 88.94 84 HIS A N 1
ATOM 657 C CA . HIS A 1 84 ? 13.282 4.975 -2.894 1.00 88.94 84 HIS A CA 1
ATOM 658 C C . HIS A 1 84 ? 14.611 5.689 -2.625 1.00 88.94 84 HIS A C 1
ATOM 660 O O . HIS A 1 84 ? 15.072 6.457 -3.460 1.00 88.94 84 HIS A O 1
ATOM 666 N N . LEU A 1 85 ? 15.280 5.387 -1.509 1.00 87.88 85 LEU A N 1
ATOM 667 C CA . LEU A 1 85 ? 16.597 5.957 -1.204 1.00 87.88 85 LEU A CA 1
ATOM 668 C C . LEU A 1 85 ? 17.674 5.556 -2.222 1.00 87.88 85 LEU A C 1
ATOM 670 O O . LEU A 1 85 ? 18.584 6.339 -2.479 1.00 87.88 85 LEU A O 1
ATOM 674 N N . MET A 1 86 ? 17.589 4.350 -2.788 1.00 82.69 86 MET A N 1
ATOM 675 C CA . MET A 1 86 ? 18.587 3.839 -3.737 1.00 82.69 86 MET A CA 1
ATOM 676 C C . MET A 1 86 ? 18.315 4.259 -5.184 1.00 82.69 86 MET A C 1
ATOM 678 O O . MET A 1 86 ? 19.253 4.501 -5.938 1.00 82.69 86 MET A O 1
ATOM 682 N N . SER A 1 87 ? 17.044 4.308 -5.586 1.00 81.19 87 SER A N 1
ATOM 683 C CA . SER A 1 87 ? 16.640 4.459 -6.993 1.00 81.19 87 SER A CA 1
ATOM 684 C C . SER A 1 87 ? 15.810 5.711 -7.283 1.00 81.19 87 SER A C 1
ATOM 686 O O . SER A 1 87 ? 15.630 6.061 -8.445 1.00 81.19 87 SER A O 1
ATOM 688 N N . GLY A 1 88 ? 15.328 6.405 -6.250 1.00 86.94 88 GLY A N 1
ATOM 689 C CA . GLY A 1 88 ? 14.467 7.584 -6.365 1.00 86.94 88 GLY A CA 1
ATOM 690 C C . GLY A 1 88 ? 12.995 7.272 -6.641 1.00 86.94 88 GLY A C 1
ATOM 691 O O . GLY A 1 88 ? 12.167 8.174 -6.574 1.00 86.94 88 GLY A O 1
ATOM 692 N N . GLU A 1 89 ? 12.629 6.016 -6.902 1.00 88.12 89 GLU A N 1
ATOM 693 C CA . GLU A 1 89 ? 11.271 5.627 -7.301 1.00 88.12 89 GLU A CA 1
ATOM 694 C C . GLU A 1 89 ? 10.872 4.293 -6.661 1.00 88.12 89 GLU A C 1
ATOM 696 O O . GLU A 1 89 ? 11.717 3.459 -6.349 1.00 88.12 89 GLU A O 1
ATOM 701 N N . VAL A 1 90 ? 9.572 4.084 -6.448 1.00 91.75 90 VAL A N 1
ATOM 702 C CA . VAL A 1 90 ? 9.008 2.808 -5.984 1.00 91.75 90 VAL A CA 1
ATOM 703 C C . VAL A 1 90 ? 7.854 2.454 -6.904 1.00 91.75 90 VAL A C 1
ATOM 705 O O . VAL A 1 90 ? 6.999 3.296 -7.166 1.00 91.75 90 VAL A O 1
ATOM 708 N N . LEU A 1 91 ? 7.824 1.209 -7.375 1.00 92.44 91 LEU A N 1
ATOM 709 C CA . LEU A 1 91 ? 6.766 0.703 -8.237 1.00 92.44 91 LEU A CA 1
ATOM 710 C C . LEU A 1 91 ? 6.065 -0.480 -7.566 1.00 92.44 91 LEU A C 1
ATOM 712 O O . LEU A 1 91 ? 6.702 -1.424 -7.094 1.00 92.44 91 LEU A O 1
ATOM 716 N N . GLN A 1 92 ? 4.739 -0.421 -7.534 1.00 95.00 92 GLN A N 1
ATOM 717 C CA . GLN A 1 92 ? 3.871 -1.476 -7.025 1.00 95.00 92 GLN A CA 1
ATOM 718 C C . GLN A 1 92 ? 2.644 -1.599 -7.929 1.00 95.00 92 GLN A C 1
ATOM 720 O O . GLN A 1 92 ? 2.167 -0.589 -8.447 1.00 95.00 92 GLN A O 1
ATOM 725 N N . SER A 1 93 ? 2.118 -2.810 -8.099 1.00 95.31 93 SER A N 1
ATOM 726 C CA . SER A 1 93 ? 0.750 -3.005 -8.592 1.00 95.31 93 SER A CA 1
ATOM 727 C C . SER A 1 93 ? -0.208 -3.211 -7.423 1.00 95.31 93 SER A C 1
ATOM 729 O O . SER A 1 93 ? 0.170 -3.765 -6.388 1.00 95.31 93 SER A O 1
ATOM 731 N N . ALA A 1 94 ? -1.439 -2.733 -7.595 1.00 96.50 94 ALA A N 1
ATOM 732 C CA . ALA A 1 94 ? -2.546 -3.022 -6.698 1.00 96.50 94 ALA A CA 1
ATOM 733 C C . ALA A 1 94 ? -3.223 -4.312 -7.164 1.00 96.50 94 ALA A C 1
ATOM 735 O O . ALA A 1 94 ? -3.645 -4.414 -8.314 1.00 96.50 94 ALA A O 1
ATOM 736 N N . GLU A 1 95 ? -3.311 -5.280 -6.265 1.00 97.44 95 GLU A N 1
ATOM 737 C CA . GLU A 1 95 ? -3.852 -6.605 -6.525 1.00 97.44 95 GLU A CA 1
ATOM 738 C C . GLU A 1 95 ? -5.136 -6.814 -5.720 1.00 97.44 95 GLU A C 1
ATOM 740 O O . GLU A 1 95 ? -5.295 -6.291 -4.611 1.00 97.44 95 GLU A O 1
ATOM 745 N N . TRP A 1 96 ? -6.046 -7.611 -6.273 1.00 97.44 96 TRP A N 1
ATOM 746 C CA . TRP A 1 96 ? -7.312 -7.963 -5.639 1.00 97.44 96 TRP A CA 1
ATOM 747 C C . TRP A 1 96 ? -7.494 -9.477 -5.646 1.00 97.44 96 TRP A C 1
ATOM 749 O O . TRP A 1 96 ? -7.426 -10.110 -6.699 1.00 97.44 96 TRP A O 1
ATOM 759 N N . PHE A 1 97 ? -7.735 -10.054 -4.472 1.00 95.94 97 PHE A N 1
ATOM 760 C CA . PHE A 1 97 ? -7.859 -11.497 -4.289 1.00 95.94 97 PHE A CA 1
ATOM 761 C C . PHE A 1 97 ? -9.197 -11.880 -3.666 1.00 95.94 97 PHE A C 1
ATOM 763 O O . PHE A 1 97 ? -9.653 -11.240 -2.723 1.00 95.94 97 PHE A O 1
ATOM 770 N N . ASP A 1 98 ? -9.765 -12.984 -4.144 1.00 94.31 98 ASP A N 1
ATOM 771 C CA . ASP A 1 98 ? -10.960 -13.618 -3.583 1.00 94.31 98 ASP A CA 1
ATOM 772 C C . ASP A 1 98 ? -10.625 -15.052 -3.132 1.00 94.31 98 ASP A C 1
ATOM 774 O O . ASP A 1 98 ? -11.034 -16.042 -3.733 1.00 94.31 98 ASP A O 1
ATOM 778 N N . ASP A 1 99 ? -9.749 -15.163 -2.128 1.00 93.38 99 ASP A N 1
ATOM 779 C CA . ASP A 1 99 ? -9.210 -16.433 -1.605 1.00 93.38 99 ASP A CA 1
ATOM 780 C C . ASP A 1 99 ? -9.619 -16.700 -0.141 1.00 93.38 99 ASP A C 1
ATOM 782 O O . ASP A 1 99 ? -8.970 -17.473 0.565 1.00 93.38 99 ASP A O 1
ATOM 786 N N . GLY A 1 100 ? -10.678 -16.037 0.336 1.00 92.19 100 GLY A N 1
ATOM 787 C CA . GLY A 1 100 ? -11.174 -16.157 1.712 1.00 92.19 100 GLY A CA 1
ATOM 788 C C . GLY A 1 100 ? -10.399 -15.344 2.758 1.00 92.19 100 GLY A C 1
ATOM 789 O O . GLY A 1 100 ? -10.661 -15.476 3.954 1.00 92.19 100 GLY A O 1
ATOM 790 N N . ARG A 1 101 ? -9.447 -14.497 2.343 1.00 94.56 101 ARG A N 1
ATOM 791 C CA . ARG A 1 101 ? -8.788 -13.526 3.232 1.00 94.56 101 ARG A CA 1
ATOM 792 C C . ARG A 1 101 ? -9.775 -12.476 3.777 1.00 94.56 101 ARG A C 1
ATOM 794 O O . ARG A 1 101 ? -10.749 -12.153 3.101 1.00 94.56 101 ARG A O 1
ATOM 801 N N . PRO A 1 102 ? -9.506 -11.874 4.954 1.00 94.19 102 PRO A N 1
ATOM 802 C CA . PRO A 1 102 ? -10.411 -10.888 5.557 1.00 94.19 102 PRO A CA 1
ATOM 803 C C . PRO A 1 102 ? -10.570 -9.608 4.722 1.00 94.19 102 PRO A C 1
ATOM 805 O O . PRO A 1 102 ? -11.624 -8.982 4.759 1.00 94.19 102 PRO A O 1
ATOM 808 N N . PHE A 1 103 ? -9.540 -9.231 3.957 1.00 95.94 103 PHE A N 1
ATOM 809 C CA . PHE A 1 103 ? -9.564 -8.085 3.047 1.00 95.94 103 PHE A CA 1
ATOM 810 C C . PHE A 1 103 ? -8.852 -8.440 1.745 1.00 95.94 103 PHE A C 1
ATOM 812 O O . PHE A 1 103 ? -7.716 -8.911 1.776 1.00 95.94 103 PHE A O 1
ATOM 819 N N . ALA A 1 104 ? -9.515 -8.205 0.612 1.00 96.81 104 ALA A N 1
ATOM 820 C CA . ALA A 1 104 ? -9.064 -8.625 -0.716 1.00 96.81 104 ALA A CA 1
ATOM 821 C C . ALA A 1 104 ? -7.812 -7.890 -1.224 1.00 96.81 104 ALA A C 1
ATOM 823 O O . ALA A 1 104 ? -7.047 -8.442 -2.017 1.00 96.81 104 ALA A O 1
ATOM 824 N N . SER A 1 105 ? -7.612 -6.652 -0.771 1.00 96.62 105 SER A N 1
ATOM 825 C CA . SER A 1 105 ? -6.554 -5.767 -1.249 1.00 96.62 105 SER A CA 1
ATOM 826 C C . SER A 1 105 ? -5.163 -6.262 -0.862 1.00 96.62 105 SER A C 1
ATOM 828 O O . SER A 1 105 ? -4.894 -6.572 0.302 1.00 96.62 105 SER A O 1
ATOM 830 N N . ALA A 1 106 ? -4.257 -6.259 -1.832 1.00 97.81 106 ALA A N 1
ATOM 831 C CA . ALA A 1 106 ? -2.833 -6.483 -1.632 1.00 97.81 106 ALA A CA 1
ATOM 832 C C . ALA A 1 106 ? -2.022 -5.635 -2.619 1.00 97.81 106 ALA A C 1
ATOM 834 O O . ALA A 1 106 ? -2.562 -5.064 -3.566 1.00 97.81 106 ALA A O 1
ATOM 835 N N . VAL A 1 107 ? -0.713 -5.564 -2.411 1.00 97.12 107 VAL A N 1
ATOM 836 C CA . VAL A 1 107 ? 0.219 -4.936 -3.344 1.00 97.12 107 VAL A CA 1
ATOM 837 C C . VAL A 1 107 ? 1.319 -5.906 -3.735 1.00 97.12 107 VAL A C 1
ATOM 839 O O . VAL A 1 107 ? 1.753 -6.748 -2.947 1.00 97.12 107 VAL A O 1
ATOM 842 N N . GLN A 1 108 ? 1.809 -5.763 -4.958 1.00 95.69 108 GLN A N 1
ATOM 843 C CA . GLN A 1 108 ? 2.968 -6.492 -5.446 1.00 95.69 108 GLN A CA 1
ATOM 844 C C . GLN A 1 108 ? 4.088 -5.498 -5.734 1.00 95.69 108 GLN A C 1
ATOM 846 O O . GLN A 1 108 ? 3.978 -4.667 -6.628 1.00 95.69 108 GLN A O 1
ATOM 851 N N . MET A 1 109 ? 5.204 -5.609 -5.008 1.00 93.81 109 MET A N 1
ATOM 852 C CA . MET A 1 109 ? 6.419 -4.849 -5.323 1.00 93.81 109 MET A CA 1
ATOM 853 C C . MET A 1 109 ? 6.961 -5.251 -6.695 1.00 93.81 109 MET A C 1
ATOM 855 O O . MET A 1 109 ? 7.141 -6.444 -6.976 1.00 93.81 109 MET A O 1
ATOM 859 N N . ILE A 1 110 ? 7.264 -4.257 -7.524 1.00 91.88 110 ILE A N 1
ATOM 860 C CA . ILE A 1 110 ? 7.833 -4.425 -8.859 1.00 91.88 110 ILE A CA 1
ATOM 861 C C . ILE A 1 110 ? 9.143 -3.645 -8.911 1.00 91.88 110 ILE A C 1
ATOM 863 O O . ILE A 1 110 ? 9.227 -2.511 -8.454 1.00 91.88 110 ILE A O 1
ATOM 867 N N . ASP A 1 111 ? 10.178 -4.264 -9.470 1.00 88.25 111 ASP A N 1
ATOM 868 C CA . ASP A 1 111 ? 11.444 -3.582 -9.717 1.00 88.25 111 ASP A CA 1
ATOM 869 C C . ASP A 1 111 ? 11.250 -2.477 -10.779 1.00 88.25 111 ASP A C 1
ATOM 871 O O . ASP A 1 111 ? 10.857 -2.808 -11.906 1.00 88.25 111 ASP A O 1
ATOM 875 N N . PRO A 1 112 ? 11.531 -1.193 -10.471 1.00 87.69 112 PRO A N 1
ATOM 876 C CA . PRO A 1 112 ? 11.423 -0.099 -11.435 1.00 87.69 112 PRO A CA 1
ATOM 877 C C . PRO A 1 112 ? 12.274 -0.303 -12.694 1.00 87.69 112 PRO A C 1
ATOM 879 O O . PRO A 1 112 ? 11.901 0.168 -13.767 1.00 87.69 112 PRO A O 1
ATOM 882 N N . ALA A 1 113 ? 13.369 -1.069 -12.623 1.00 87.06 113 ALA A N 1
ATOM 883 C CA . ALA A 1 113 ? 14.184 -1.408 -13.790 1.00 87.06 113 ALA A CA 1
ATOM 884 C C . ALA A 1 113 ? 13.421 -2.242 -14.836 1.00 87.06 113 ALA A C 1
ATOM 886 O O . ALA A 1 113 ? 13.846 -2.337 -15.989 1.00 87.06 113 ALA A O 1
ATOM 887 N N . ARG A 1 114 ? 12.278 -2.838 -14.471 1.00 89.06 114 ARG A N 1
ATOM 888 C CA . ARG A 1 114 ? 11.393 -3.535 -15.416 1.00 89.06 114 ARG A CA 1
ATOM 889 C C . ARG A 1 114 ? 10.560 -2.583 -16.270 1.00 89.06 114 ARG A C 1
ATOM 891 O O . ARG A 1 114 ? 9.978 -3.059 -17.246 1.00 89.06 114 ARG A O 1
ATOM 898 N N . LEU A 1 115 ? 10.500 -1.287 -15.959 1.00 90.56 115 LEU A N 1
ATOM 899 C CA . LEU A 1 115 ? 9.854 -0.312 -16.831 1.00 90.56 115 LEU A CA 1
ATOM 900 C C . LEU A 1 115 ? 10.612 -0.205 -18.158 1.00 90.56 115 LEU A C 1
ATOM 902 O O . LEU A 1 115 ? 11.838 -0.092 -18.202 1.00 90.56 115 LEU A O 1
ATOM 906 N N . SER A 1 116 ? 9.884 -0.287 -19.267 1.00 89.50 116 SER A N 1
ATOM 907 C CA . SER A 1 116 ? 10.481 -0.254 -20.599 1.00 89.50 116 SER A CA 1
ATOM 908 C C . SER A 1 116 ? 9.519 0.291 -21.629 1.00 89.50 116 SER A C 1
ATOM 910 O O . SER A 1 116 ? 8.346 -0.057 -21.632 1.00 89.50 116 SER A O 1
ATOM 912 N N . ASP A 1 117 ? 10.061 1.034 -22.586 1.00 88.69 117 ASP A N 1
ATOM 913 C CA . ASP A 1 117 ? 9.314 1.485 -23.752 1.00 88.69 117 ASP A CA 1
ATOM 914 C C . ASP A 1 117 ? 9.074 0.287 -24.704 1.00 88.69 117 ASP A C 1
ATOM 916 O O . ASP A 1 117 ? 10.048 -0.350 -25.133 1.00 88.69 117 ASP A O 1
ATOM 920 N N . PRO A 1 118 ? 7.815 -0.087 -25.018 1.00 84.19 118 PRO A N 1
ATOM 921 C CA . PRO A 1 118 ? 7.530 -1.137 -25.993 1.00 84.19 118 PRO A CA 1
ATOM 922 C C . PRO A 1 118 ? 7.961 -0.717 -27.401 1.00 84.19 118 PRO A C 1
ATOM 924 O O . PRO A 1 118 ? 7.751 0.424 -27.812 1.00 84.19 118 PRO A O 1
ATOM 927 N N . ARG A 1 119 ? 8.561 -1.641 -28.162 1.00 78.12 119 ARG A N 1
ATOM 928 C CA . ARG A 1 119 ? 9.144 -1.337 -29.484 1.00 78.12 119 ARG A CA 1
ATOM 929 C C . ARG A 1 119 ? 8.126 -0.753 -30.466 1.00 78.12 119 ARG A C 1
ATOM 931 O O . ARG A 1 119 ? 8.446 0.192 -31.172 1.00 78.12 119 ARG A O 1
ATOM 938 N N . ASP A 1 120 ? 6.917 -1.291 -30.489 1.00 75.19 120 ASP A N 1
ATOM 939 C CA . ASP A 1 120 ? 5.791 -0.845 -31.315 1.00 75.19 120 ASP A CA 1
ATOM 940 C C . ASP A 1 120 ? 5.275 0.555 -30.934 1.00 75.19 120 ASP A C 1
ATOM 942 O O . ASP A 1 120 ? 4.811 1.300 -31.793 1.00 75.19 120 ASP A O 1
ATOM 946 N N . ARG A 1 121 ? 5.422 0.952 -29.666 1.00 70.12 121 ARG A N 1
ATOM 947 C CA . ARG A 1 121 ? 4.963 2.248 -29.137 1.00 70.12 121 ARG A CA 1
ATOM 948 C C . ARG A 1 121 ? 5.977 3.376 -29.326 1.00 70.12 121 ARG A C 1
ATOM 950 O O . ARG A 1 121 ? 5.585 4.536 -29.403 1.00 70.12 121 ARG A O 1
ATOM 957 N N . ILE A 1 122 ? 7.268 3.053 -29.441 1.00 67.75 122 ILE A N 1
ATOM 958 C CA . ILE A 1 122 ? 8.329 4.040 -29.713 1.00 67.75 122 ILE A CA 1
ATOM 959 C C . ILE A 1 122 ? 8.165 4.653 -31.112 1.00 67.75 122 ILE A C 1
ATOM 961 O O . ILE A 1 122 ? 8.370 5.851 -31.290 1.00 67.75 122 ILE A O 1
ATOM 965 N N . PHE A 1 123 ? 7.790 3.843 -32.108 1.00 65.19 123 PHE A N 1
ATOM 966 C CA . PHE A 1 123 ? 7.687 4.285 -33.505 1.00 65.19 123 PHE A CA 1
ATOM 967 C C . PHE A 1 123 ? 6.310 4.842 -33.880 1.00 65.19 123 PHE A C 1
ATOM 969 O O . PHE A 1 123 ? 6.157 5.444 -34.941 1.00 65.19 123 PHE A O 1
ATOM 976 N N . THR A 1 124 ? 5.295 4.652 -33.038 1.00 64.12 124 THR A N 1
ATOM 977 C CA . THR A 1 124 ? 3.937 5.156 -33.276 1.00 64.12 124 THR A CA 1
ATOM 978 C C . THR A 1 124 ? 3.363 5.706 -31.970 1.00 64.12 124 THR A C 1
ATOM 980 O O . THR A 1 124 ? 2.531 5.052 -31.339 1.00 64.12 124 THR A O 1
ATOM 983 N N . PRO A 1 125 ? 3.818 6.893 -31.522 1.00 61.12 125 PRO A N 1
ATOM 984 C CA . PRO A 1 125 ? 3.238 7.529 -30.348 1.00 61.12 125 PRO A CA 1
ATOM 985 C C . PRO A 1 125 ? 1.743 7.769 -30.585 1.00 61.12 125 PRO A C 1
ATOM 987 O O . PRO A 1 125 ? 1.338 8.228 -31.660 1.00 61.12 125 PRO A O 1
ATOM 990 N N . TYR A 1 126 ? 0.913 7.457 -29.588 1.00 63.50 126 TYR A N 1
ATOM 991 C CA . TYR A 1 126 ? -0.501 7.821 -29.629 1.00 63.50 126 TYR A CA 1
ATOM 992 C C . TYR A 1 126 ? -0.593 9.350 -29.745 1.00 63.50 126 TYR A C 1
ATOM 994 O O . TYR A 1 126 ? 0.190 10.077 -29.130 1.00 63.50 126 TYR A O 1
ATOM 1002 N N . LYS A 1 127 ? -1.510 9.870 -30.572 1.00 66.62 127 LYS A N 1
ATOM 1003 C CA . LYS A 1 127 ? -1.647 11.325 -30.755 1.00 66.62 127 LYS A CA 1
ATOM 1004 C C . LYS A 1 127 ? -1.866 11.996 -29.397 1.00 66.62 127 LYS A C 1
ATOM 1006 O O . LYS A 1 127 ? -2.912 11.813 -28.786 1.00 66.62 127 LYS A O 1
ATOM 1011 N N . GLY A 1 128 ? -0.894 12.800 -28.970 1.00 67.69 128 GLY A N 1
ATOM 1012 C CA . GLY A 1 128 ? -0.962 13.549 -27.716 1.00 67.69 128 GLY A CA 1
ATOM 1013 C C . GLY A 1 128 ? -0.383 12.838 -26.491 1.00 67.69 128 GLY A C 1
ATOM 1014 O O . GLY A 1 128 ? -0.413 13.439 -25.423 1.00 67.69 128 GLY A O 1
ATOM 1015 N N . SER A 1 129 ? 0.181 11.631 -26.614 1.00 74.00 129 SER A N 1
ATOM 1016 C CA . SER A 1 129 ? 0.910 10.992 -25.512 1.00 74.00 129 SER A CA 1
ATOM 1017 C C . SER A 1 129 ? 2.426 11.015 -25.716 1.00 74.00 129 SER A C 1
ATOM 1019 O O . SER A 1 129 ? 2.941 11.082 -26.838 1.00 74.00 129 SER A O 1
ATOM 1021 N N . ARG A 1 130 ? 3.164 11.019 -24.603 1.00 84.00 130 ARG A N 1
ATOM 1022 C CA . ARG A 1 130 ? 4.628 10.930 -24.559 1.00 84.00 130 ARG A CA 1
ATOM 1023 C C . ARG A 1 130 ? 5.007 9.678 -23.782 1.00 84.00 130 ARG A C 1
ATOM 1025 O O . ARG A 1 130 ? 4.621 9.535 -22.632 1.00 84.00 130 ARG A O 1
ATOM 1032 N N . LEU A 1 131 ? 5.781 8.789 -24.396 1.00 87.94 131 LEU A N 1
ATOM 1033 C CA . LEU A 1 131 ? 6.301 7.587 -23.747 1.00 87.94 131 LEU A CA 1
ATOM 1034 C C . LEU A 1 131 ? 7.785 7.778 -23.428 1.00 87.94 131 LEU A C 1
ATOM 1036 O O . LEU A 1 131 ? 8.572 8.127 -24.311 1.00 87.94 131 LEU A O 1
ATOM 1040 N N . ARG A 1 132 ? 8.170 7.567 -22.168 1.00 86.44 132 ARG A N 1
ATOM 1041 C CA . ARG A 1 132 ? 9.569 7.630 -21.742 1.00 86.44 132 ARG A CA 1
ATOM 1042 C C . ARG A 1 132 ? 9.824 6.695 -20.570 1.00 86.44 132 ARG A C 1
ATOM 1044 O O . ARG A 1 132 ? 9.159 6.809 -19.544 1.00 86.44 132 ARG A O 1
ATOM 1051 N N . LYS A 1 133 ? 10.852 5.846 -20.683 1.00 87.31 133 LYS A N 1
ATOM 1052 C CA . LYS A 1 133 ? 11.275 4.921 -19.612 1.00 87.31 133 LYS A CA 1
ATOM 1053 C C . LYS A 1 133 ? 10.114 4.063 -19.080 1.00 87.31 133 LYS A C 1
ATOM 1055 O O . LYS A 1 133 ? 10.003 3.847 -17.883 1.00 87.31 133 LYS A O 1
ATOM 1060 N N . GLY A 1 134 ? 9.238 3.596 -19.963 1.00 89.94 134 GLY A N 1
ATOM 1061 C CA . GLY A 1 134 ? 8.088 2.756 -19.642 1.00 89.94 134 GLY A CA 1
ATOM 1062 C C . GLY A 1 134 ? 6.897 3.491 -19.034 1.00 89.94 134 GLY A C 1
ATOM 1063 O O . GLY A 1 134 ? 5.950 2.821 -18.639 1.00 89.94 134 GLY A O 1
ATOM 1064 N N . VAL A 1 135 ? 6.909 4.825 -18.970 1.00 91.88 135 VAL A N 1
ATOM 1065 C CA . VAL A 1 135 ? 5.772 5.635 -18.508 1.00 91.88 135 VAL A CA 1
ATOM 1066 C C . VAL A 1 135 ? 5.202 6.407 -19.688 1.00 91.88 135 VAL A C 1
ATOM 1068 O O . VAL A 1 135 ? 5.908 7.194 -20.323 1.00 91.88 135 VAL A O 1
ATOM 1071 N N . GLU A 1 136 ? 3.930 6.177 -19.993 1.00 91.56 136 GLU A N 1
ATOM 1072 C CA . GLU A 1 136 ? 3.180 6.977 -20.957 1.00 91.56 136 GLU A CA 1
ATOM 1073 C C . GLU A 1 136 ? 2.411 8.063 -20.218 1.00 91.56 136 GLU A C 1
ATOM 1075 O O . GLU A 1 136 ? 1.696 7.782 -19.255 1.00 91.56 136 GLU A O 1
ATOM 1080 N N . SER A 1 137 ? 2.566 9.301 -20.671 1.00 91.81 137 SER A N 1
ATOM 1081 C CA . SER A 1 137 ? 1.907 10.473 -20.115 1.00 91.81 137 SER A CA 1
ATOM 1082 C C . SER A 1 137 ? 1.091 11.226 -21.155 1.00 91.81 137 SER A C 1
ATOM 1084 O O . SER A 1 137 ? 1.361 11.148 -22.356 1.00 91.81 137 SER A O 1
ATOM 1086 N N . ASP A 1 138 ? 0.076 11.947 -20.687 1.00 89.56 138 ASP A N 1
ATOM 1087 C CA . ASP A 1 138 ? -0.733 12.833 -21.519 1.00 89.56 138 ASP A CA 1
ATOM 1088 C C . ASP A 1 138 ? 0.032 14.112 -21.927 1.00 89.56 138 ASP A C 1
ATOM 1090 O O . ASP A 1 138 ? 1.208 14.315 -21.604 1.00 89.56 138 ASP A O 1
ATOM 1094 N N . THR A 1 139 ? -0.641 15.017 -22.640 1.00 89.12 139 THR A N 1
ATOM 1095 C CA . THR A 1 139 ? -0.051 16.293 -23.073 1.00 89.12 139 THR A CA 1
ATOM 1096 C C . THR A 1 139 ? 0.386 17.199 -21.921 1.00 89.12 139 THR A C 1
ATOM 1098 O O . THR A 1 139 ? 1.239 18.063 -22.129 1.00 89.12 139 THR A O 1
ATOM 1101 N N . PHE A 1 140 ? -0.190 17.022 -20.731 1.00 90.56 140 PHE A N 1
ATOM 1102 C CA . PHE A 1 140 ? 0.101 17.797 -19.526 1.00 90.56 140 PHE A CA 1
ATOM 1103 C C . PHE A 1 140 ? 1.154 17.127 -18.631 1.00 90.56 140 PHE A C 1
ATOM 1105 O O . PHE A 1 140 ? 1.664 17.761 -17.710 1.00 90.56 140 PHE A O 1
ATOM 1112 N N . GLY A 1 141 ? 1.535 15.884 -18.933 1.00 87.25 141 GLY A N 1
ATOM 1113 C CA . GLY A 1 141 ? 2.538 15.115 -18.207 1.00 87.25 141 GLY A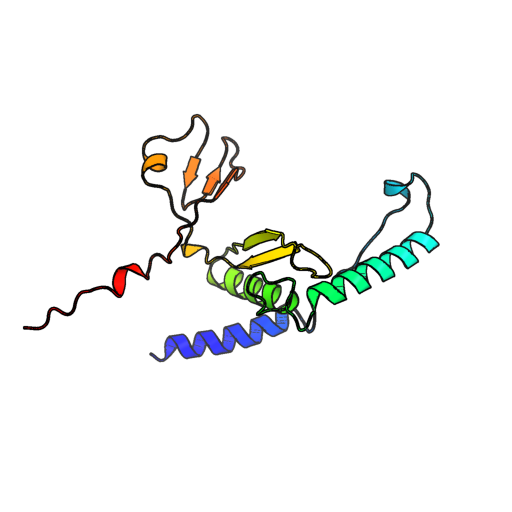 CA 1
ATOM 1114 C C . GLY A 1 141 ? 1.972 14.179 -17.137 1.00 87.25 141 GLY A C 1
ATOM 1115 O O . GLY A 1 141 ? 2.765 13.559 -16.430 1.00 87.25 141 GLY A O 1
ATOM 1116 N N . ALA A 1 142 ? 0.649 14.032 -17.021 1.00 92.31 142 ALA A N 1
ATOM 1117 C CA . ALA A 1 142 ? 0.050 13.067 -16.102 1.00 92.31 142 ALA A CA 1
ATOM 1118 C C . ALA A 1 142 ? 0.267 11.633 -16.622 1.00 92.31 142 ALA A C 1
ATOM 1120 O O . ALA A 1 142 ? 0.019 11.386 -17.805 1.00 92.31 142 ALA A O 1
ATOM 1121 N N . PRO A 1 143 ? 0.736 10.6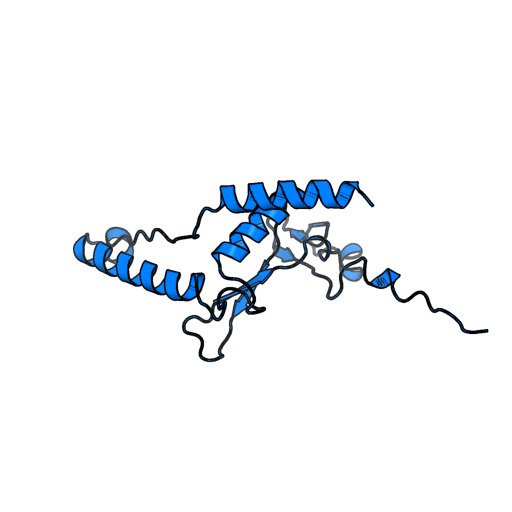82 -15.790 1.00 91.62 143 PRO A N 1
ATOM 1122 C CA . PRO A 1 143 ? 0.921 9.297 -16.211 1.00 91.62 143 PRO A CA 1
ATOM 1123 C C . PRO A 1 143 ? -0.436 8.631 -16.474 1.00 91.62 143 PRO A C 1
ATOM 1125 O O . PRO A 1 143 ? -1.327 8.669 -15.628 1.00 91.62 143 PRO A O 1
ATOM 1128 N N . ILE A 1 144 ? -0.578 8.000 -17.639 1.00 92.62 144 ILE A N 1
ATOM 1129 C CA . ILE A 1 144 ? -1.798 7.302 -18.073 1.00 92.62 144 ILE A CA 1
ATOM 1130 C C . ILE A 1 144 ? -1.591 5.795 -18.257 1.00 92.62 144 ILE A C 1
ATOM 1132 O O . ILE A 1 144 ? -2.560 5.041 -18.205 1.00 92.62 144 ILE A O 1
ATOM 1136 N N . ALA A 1 145 ? -0.349 5.338 -18.450 1.00 91.44 145 ALA A N 1
ATOM 1137 C CA . ALA A 1 145 ? -0.020 3.915 -18.501 1.00 91.44 145 ALA A CA 1
ATOM 1138 C C . ALA A 1 145 ? 1.437 3.636 -18.098 1.00 91.44 145 ALA A C 1
ATOM 1140 O O . ALA A 1 145 ? 2.323 4.474 -18.276 1.00 91.44 145 ALA A O 1
ATOM 1141 N N . TYR A 1 146 ? 1.676 2.418 -17.605 1.00 92.44 146 TYR A N 1
ATOM 1142 C CA . TYR A 1 146 ? 2.999 1.893 -17.268 1.00 92.44 146 TYR A CA 1
ATOM 1143 C C . TYR A 1 146 ? 3.246 0.584 -18.018 1.00 92.44 146 TYR A C 1
ATOM 1145 O O . TYR A 1 146 ? 2.409 -0.317 -18.012 1.00 92.44 146 TYR A O 1
ATOM 1153 N N . TYR A 1 147 ? 4.415 0.462 -18.637 1.00 92.06 147 TYR A N 1
ATOM 1154 C CA . TYR A 1 147 ? 4.809 -0.696 -19.430 1.00 92.06 147 TYR A CA 1
ATOM 1155 C C . TYR A 1 147 ? 5.924 -1.456 -18.720 1.00 92.06 147 TYR A C 1
ATOM 1157 O O . TYR A 1 147 ? 7.061 -0.990 -18.620 1.00 92.06 147 TYR A O 1
ATOM 1165 N N . ILE A 1 148 ? 5.583 -2.643 -18.219 1.00 92.06 148 ILE A N 1
ATOM 1166 C CA . ILE A 1 148 ? 6.426 -3.435 -17.321 1.00 92.06 148 ILE A CA 1
ATOM 1167 C C . ILE A 1 148 ? 6.803 -4.747 -18.017 1.00 92.06 148 ILE A C 1
ATOM 1169 O O . ILE A 1 148 ? 5.943 -5.509 -18.454 1.00 92.06 148 ILE A O 1
ATOM 1173 N N . ARG A 1 149 ? 8.102 -5.038 -18.119 1.00 89.00 149 ARG A N 1
ATOM 1174 C CA . ARG A 1 149 ? 8.620 -6.307 -18.662 1.00 89.00 149 ARG A CA 1
ATOM 1175 C C . ARG A 1 149 ? 8.287 -7.473 -17.739 1.00 89.00 149 ARG A C 1
ATOM 1177 O O . ARG A 1 149 ? 8.341 -7.310 -16.527 1.00 89.00 149 ARG A O 1
ATOM 1184 N N . ASN A 1 150 ? 8.081 -8.677 -18.274 1.00 85.44 150 ASN A N 1
ATOM 1185 C CA . ASN A 1 150 ? 7.932 -9.887 -17.447 1.00 85.44 150 ASN A CA 1
ATOM 1186 C C . ASN A 1 150 ? 9.233 -10.284 -16.729 1.00 85.44 150 ASN A C 1
ATOM 1188 O O . ASN A 1 150 ? 9.195 -10.626 -15.553 1.00 85.44 150 ASN A O 1
ATOM 1192 N N . ALA A 1 151 ? 10.372 -10.191 -17.420 1.00 81.62 151 ALA A N 1
ATOM 1193 C CA . ALA A 1 151 ? 11.698 -10.498 -16.879 1.00 81.62 151 ALA A CA 1
ATOM 1194 C C . ALA A 1 151 ? 12.501 -9.222 -16.597 1.00 81.62 151 ALA A C 1
ATOM 1196 O O . ALA A 1 151 ? 12.268 -8.180 -17.227 1.00 81.62 151 ALA A O 1
ATOM 1197 N N . HIS A 1 152 ? 13.461 -9.302 -15.676 1.00 79.56 152 HIS A N 1
ATOM 1198 C CA . HIS A 1 152 ? 14.366 -8.193 -15.412 1.00 79.56 152 HIS A CA 1
ATOM 1199 C C . HIS A 1 152 ? 15.328 -8.016 -16.600 1.00 79.56 152 HIS A C 1
ATOM 1201 O O . HIS A 1 152 ? 15.781 -9.004 -17.188 1.00 79.56 152 HIS A O 1
ATOM 1207 N N . PRO A 1 153 ? 15.703 -6.777 -16.976 1.00 75.88 153 PRO A N 1
ATOM 1208 C CA . PRO A 1 153 ? 16.630 -6.559 -18.074 1.00 75.88 153 PRO A CA 1
ATOM 1209 C C . PRO A 1 153 ? 18.020 -7.150 -17.880 1.00 75.88 153 PRO A C 1
ATOM 1211 O O . PRO A 1 153 ? 18.794 -6.997 -18.800 1.00 75.88 153 PRO A O 1
ATOM 1214 N N . SER A 1 154 ? 18.392 -7.755 -16.749 1.00 77.31 154 SER A N 1
ATOM 1215 C CA . SER A 1 154 ? 19.661 -8.490 -16.587 1.00 77.31 154 SER A CA 1
ATOM 1216 C C . SER A 1 154 ? 19.532 -9.990 -16.846 1.00 77.31 154 SER A C 1
ATOM 1218 O O . SER A 1 154 ? 20.549 -10.647 -17.054 1.00 77.31 154 SER A O 1
ATOM 1220 N N . ASP A 1 155 ? 18.309 -10.526 -16.881 1.00 74.06 155 ASP A N 1
ATOM 1221 C CA . ASP A 1 155 ? 18.050 -11.968 -16.998 1.00 74.06 155 ASP A CA 1
ATOM 1222 C C . ASP A 1 155 ? 18.437 -12.515 -18.383 1.00 74.06 155 ASP A C 1
ATOM 1224 O O . ASP A 1 155 ? 18.640 -13.710 -18.554 1.00 74.06 155 ASP A O 1
ATOM 1228 N N . TYR A 1 156 ? 18.619 -11.645 -19.383 1.00 59.50 156 TYR A N 1
ATOM 1229 C CA . TYR A 1 156 ? 19.105 -12.039 -20.711 1.00 59.50 156 TYR A CA 1
ATOM 1230 C C . TYR A 1 156 ? 20.574 -12.497 -20.732 1.00 59.50 156 TYR A C 1
ATOM 1232 O O . TYR A 1 156 ? 20.989 -13.135 -21.698 1.00 59.50 156 TYR A O 1
ATOM 1240 N N . ARG A 1 157 ? 21.386 -12.161 -19.714 1.00 49.97 157 ARG A N 1
ATOM 1241 C CA . ARG A 1 157 ? 22.833 -12.456 -19.705 1.00 49.97 157 ARG A CA 1
ATOM 1242 C C . ARG A 1 157 ? 23.200 -13.851 -19.196 1.00 49.97 157 ARG A C 1
ATOM 1244 O O . ARG A 1 157 ? 24.345 -14.250 -19.377 1.00 49.97 157 ARG A O 1
ATOM 1251 N N . SER A 1 158 ? 22.278 -14.596 -18.590 1.00 49.72 158 SER A N 1
ATOM 1252 C CA . SER A 1 158 ? 22.566 -15.918 -18.007 1.00 49.72 158 SER A CA 1
ATOM 1253 C C . SER A 1 158 ? 22.446 -17.093 -18.987 1.00 49.72 158 SER A C 1
ATOM 1255 O O . SER A 1 158 ? 22.912 -18.179 -18.663 1.00 49.72 158 SER A O 1
ATOM 1257 N N . ASN A 1 159 ? 21.913 -16.889 -20.199 1.00 42.38 159 ASN A N 1
ATOM 1258 C CA . ASN A 1 159 ? 21.779 -17.933 -21.229 1.00 42.38 159 ASN A CA 1
ATOM 1259 C C . ASN A 1 159 ? 22.884 -17.898 -22.307 1.00 42.38 159 ASN A C 1
ATOM 1261 O O . ASN A 1 159 ? 22.651 -18.303 -23.447 1.00 42.38 159 ASN A O 1
ATOM 1265 N N . LEU A 1 160 ? 24.097 -17.432 -21.981 1.00 42.00 160 LEU A N 1
ATOM 1266 C CA . LEU A 1 160 ? 25.254 -17.663 -22.853 1.00 42.00 160 LEU A CA 1
ATOM 1267 C C . LEU A 1 160 ? 25.594 -19.158 -22.824 1.00 42.00 160 LEU A C 1
ATOM 1269 O O . LEU A 1 160 ? 26.197 -19.670 -21.886 1.00 42.00 160 LEU A O 1
ATOM 1273 N N . ILE A 1 161 ? 25.116 -19.833 -23.866 1.00 45.22 161 ILE A N 1
ATOM 1274 C CA . ILE A 1 161 ? 25.305 -21.239 -24.202 1.00 45.22 161 ILE A CA 1
ATOM 1275 C C . ILE A 1 161 ? 26.777 -21.618 -23.997 1.00 45.22 161 ILE A C 1
ATOM 1277 O O . ILE A 1 161 ? 27.649 -21.189 -24.750 1.00 45.22 161 ILE A O 1
ATOM 1281 N N . VAL A 1 162 ? 27.046 -22.460 -22.999 1.00 47.44 162 VAL A N 1
ATOM 1282 C CA . VAL A 1 162 ? 28.243 -23.301 -23.006 1.00 47.44 162 VAL A CA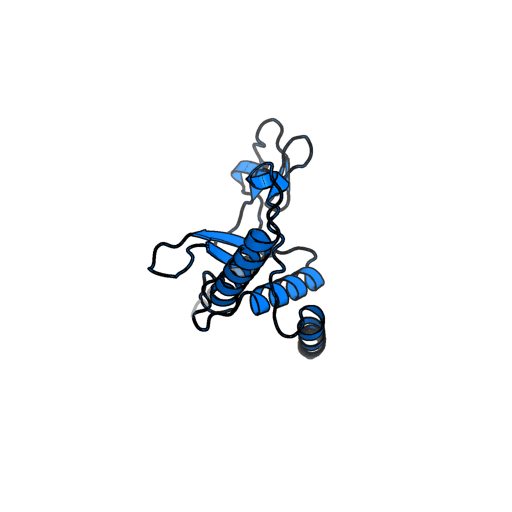 1
ATOM 1283 C C . VAL A 1 162 ? 27.989 -24.349 -24.082 1.00 47.44 162 VAL A C 1
ATOM 1285 O O . VAL A 1 162 ? 27.225 -25.285 -23.866 1.00 47.44 162 VAL A O 1
ATOM 1288 N N . THR A 1 163 ? 28.558 -24.170 -25.272 1.00 39.62 163 THR A N 1
ATOM 1289 C CA . THR A 1 163 ? 28.640 -25.257 -26.251 1.00 39.62 163 THR A CA 1
ATOM 1290 C C . THR A 1 163 ? 29.645 -26.281 -25.724 1.00 39.62 163 THR A C 1
ATOM 1292 O O . THR A 1 163 ? 30.807 -25.909 -25.541 1.00 39.62 163 THR A O 1
ATOM 1295 N N . PRO A 1 164 ? 29.255 -27.542 -25.472 1.00 41.03 164 PRO A N 1
ATOM 1296 C CA . PRO A 1 164 ? 30.228 -28.601 -25.271 1.00 41.03 164 PRO A CA 1
ATOM 1297 C C . PRO A 1 164 ? 30.879 -28.920 -26.624 1.00 41.03 164 PRO A C 1
ATOM 1299 O O . PRO A 1 164 ? 30.174 -29.156 -27.606 1.00 41.03 164 PRO A O 1
ATOM 1302 N N . THR A 1 165 ? 32.210 -28.871 -26.670 1.00 50.41 165 THR A N 1
ATOM 1303 C CA . THR A 1 165 ? 33.029 -29.543 -27.696 1.00 50.41 165 THR A CA 1
ATOM 1304 C C . THR A 1 165 ? 32.966 -31.049 -27.534 1.00 50.41 165 THR A C 1
ATOM 1306 O O . THR A 1 165 ? 33.016 -31.486 -26.360 1.00 50.41 165 THR A O 1
#

pLDDT: mean 82.2, std 19.95, range [27.06, 98.12]

Radius of gyration: 21.68 Å; Cα contacts (8 Å, |Δi|>4): 198; chains: 1; bounding box: 58×47×53 Å

Foldseek 3Di:
DPPVVVVVVVLVVVLCVPLDPDDFDQDQDACCVVPVDDDVPVRVVVRVVVRVLCCCCQVPPQQNQEPVSPDGVSRVVSVQVSLCVVPVDWDKDWFADDPPDPGRTYIYTDDLQQFDDDPVCVVPPDVQWDDDSQFIAGVVRHTDGGHGHPDHPVVVVPPPDPDDD

Solvent-accessible surface area (backbone atoms only — not comparable to full-atom values): 9835 Å² total; per-residue (Å²): 135,65,69,70,61,59,53,54,57,58,52,51,61,54,32,54,69,72,52,54,95,63,71,76,76,85,64,78,65,52,39,49,79,76,71,72,44,85,46,71,67,58,31,54,55,51,25,55,52,52,38,51,53,47,46,58,42,31,67,25,94,68,6,52,33,24,67,84,46,81,32,30,40,42,54,49,51,31,49,43,54,50,42,28,74,76,68,74,54,75,40,67,48,85,43,80,52,91,80,84,62,98,60,43,60,21,35,37,85,44,67,64,76,20,37,36,69,52,76,74,49,73,81,51,61,57,93,62,45,47,79,56,77,14,38,30,16,42,81,89,62,53,78,77,49,76,36,69,50,96,61,55,84,67,66,76,70,77,71,73,77,80,77,83,129

Secondary structure (DSSP, 8-state):
--HHHHHHHHHHHHHHHHH-S---------HHHHHSS--HHHHHHHHHHHHHHHHHHHT-TT-TTBTTS---HHHHHHHHHHHHHHHS--EEEEEE--SS-S--EEEEEE-GGGB---HHHHSS--TT-EEETTEEE-TT--EEEE-B-SS-TTGGGTT------